Protein AF-X1NB22-F1 (afdb_monomer_lite)

Secondary structure (DSSP, 8-state):
--HHHHHHHHHHHHHHHHHHHHH--TT----HHHHHHHHHHHHHHHHHHHHHHHHHHHHHHHHHHHHHHHTTSEEEE----TT-----EEEEEEEEEE-TT--EEEEES---

Structure (mmCIF, N/CA/C/O backbone):
data_AF-X1NB22-F1
#
_entry.id   AF-X1NB22-F1
#
loop_
_atom_site.group_PDB
_atom_site.id
_atom_site.type_symbol
_atom_site.label_atom_id
_atom_site.label_alt_id
_atom_site.label_comp_id
_atom_site.label_asym_id
_atom_site.label_entity_id
_atom_site.label_seq_id
_atom_site.pdbx_PDB_ins_code
_atom_site.Cartn_x
_atom_site.Cartn_y
_atom_site.Cartn_z
_atom_site.occupancy
_atom_site.B_iso_or_equiv
_atom_site.auth_seq_id
_atom_site.auth_comp_id
_atom_site.auth_asym_id
_atom_site.auth_atom_id
_atom_site.pdbx_PDB_model_num
ATOM 1 N N . MET A 1 1 ? -13.061 -7.666 5.295 1.00 49.38 1 MET A N 1
ATOM 2 C CA . MET A 1 1 ? -14.216 -7.244 6.117 1.00 49.38 1 MET A CA 1
ATOM 3 C C . MET A 1 1 ? -14.614 -5.862 5.625 1.00 49.38 1 MET A C 1
ATOM 5 O O . MET A 1 1 ? -13.733 -5.040 5.434 1.00 49.38 1 MET A O 1
ATOM 9 N N . ASP A 1 2 ? -15.878 -5.647 5.263 1.00 61.06 2 ASP A N 1
ATOM 10 C CA . ASP A 1 2 ? -16.324 -4.402 4.616 1.00 61.06 2 ASP A CA 1
ATOM 11 C C . ASP A 1 2 ? -16.364 -3.243 5.632 1.00 61.06 2 ASP A C 1
ATOM 13 O O . ASP A 1 2 ? -16.899 -3.412 6.731 1.00 61.06 2 ASP A O 1
ATOM 17 N N . LEU A 1 3 ? -15.824 -2.077 5.254 1.00 55.16 3 LEU A N 1
ATOM 18 C CA . LEU A 1 3 ? -15.797 -0.831 6.034 1.00 55.16 3 LEU A CA 1
ATOM 19 C C . LEU A 1 3 ? -17.208 -0.389 6.471 1.00 55.16 3 LEU A C 1
ATOM 21 O O . LEU A 1 3 ? -17.374 0.241 7.516 1.00 55.16 3 LEU A O 1
ATOM 25 N N . SER A 1 4 ? -18.236 -0.772 5.705 1.00 60.81 4 SER A N 1
ATOM 26 C CA . SER A 1 4 ? -19.644 -0.557 6.057 1.00 60.81 4 SER A CA 1
ATOM 27 C C . SER A 1 4 ? -20.058 -1.319 7.329 1.00 60.81 4 SER A C 1
ATOM 29 O O . SER A 1 4 ? -20.795 -0.797 8.164 1.00 60.81 4 SER A O 1
ATOM 31 N N . SER A 1 5 ? -19.517 -2.520 7.542 1.00 62.06 5 SER A N 1
ATOM 32 C CA . SER A 1 5 ? -19.809 -3.382 8.697 1.00 62.06 5 SER A CA 1
ATOM 33 C C . SER A 1 5 ? -19.283 -2.773 9.998 1.00 62.06 5 SER A C 1
ATOM 35 O O . SER A 1 5 ? -19.949 -2.824 11.028 1.00 62.06 5 SER A O 1
ATOM 37 N N . ALA A 1 6 ? -18.100 -2.157 9.938 1.00 62.56 6 ALA A N 1
ATOM 38 C CA . ALA A 1 6 ? -17.464 -1.475 11.062 1.00 62.56 6 ALA A CA 1
ATOM 39 C C . ALA A 1 6 ? -18.281 -0.266 11.544 1.00 62.56 6 ALA A C 1
ATOM 41 O O . ALA A 1 6 ? -18.533 -0.116 12.740 1.00 62.56 6 ALA A O 1
ATOM 42 N N . SER A 1 7 ? -18.762 0.553 10.603 1.00 66.50 7 SER A N 1
ATOM 43 C CA . SER A 1 7 ? -19.632 1.696 10.900 1.00 66.50 7 SER A CA 1
ATOM 44 C C . SER A 1 7 ? -20.965 1.262 11.523 1.00 66.50 7 SER A C 1
ATOM 46 O O . SER A 1 7 ? -21.435 1.886 12.476 1.00 66.50 7 SER A O 1
ATOM 48 N N . ASN A 1 8 ? -21.536 0.145 11.059 1.00 72.44 8 ASN A N 1
ATOM 49 C CA . ASN A 1 8 ? -22.753 -0.425 11.640 1.00 72.44 8 ASN A CA 1
ATOM 50 C C . ASN A 1 8 ? -22.555 -0.877 13.098 1.00 72.44 8 ASN A C 1
ATOM 52 O O . ASN A 1 8 ? -23.394 -0.569 13.941 1.00 72.44 8 ASN A O 1
ATOM 56 N N . ILE A 1 9 ? -21.418 -1.502 13.430 1.00 73.81 9 ILE A N 1
ATOM 57 C CA . ILE A 1 9 ? -21.088 -1.900 14.813 1.00 73.81 9 ILE A CA 1
ATOM 58 C C . ILE A 1 9 ? -20.977 -0.672 15.734 1.00 73.81 9 ILE A C 1
ATOM 60 O O . ILE A 1 9 ? -21.480 -0.687 16.858 1.00 73.81 9 ILE A O 1
ATOM 64 N N . GLN A 1 10 ? -20.372 0.419 15.259 1.00 67.69 10 GLN A N 1
ATOM 65 C CA . GLN A 1 10 ? -20.242 1.662 16.025 1.00 67.69 10 GLN A CA 1
ATOM 66 C C . GLN A 1 10 ? -21.604 2.349 16.261 1.00 67.69 10 GLN A C 1
ATOM 68 O O . GLN A 1 10 ? -21.859 2.877 17.346 1.00 67.69 10 GLN A O 1
ATOM 73 N N . MET A 1 11 ? -22.507 2.309 15.272 1.00 70.06 11 MET A N 1
ATOM 74 C CA . MET A 1 11 ? -23.871 2.844 15.391 1.00 70.06 11 MET A CA 1
ATOM 75 C C . MET A 1 11 ? -24.760 2.018 16.324 1.00 70.06 11 MET A C 1
ATOM 77 O O . MET A 1 11 ? -25.493 2.591 17.133 1.00 70.06 11 MET A O 1
ATOM 81 N N . ASP A 1 12 ? -24.695 0.690 16.246 1.00 70.88 12 ASP A N 1
ATOM 82 C CA . ASP A 1 12 ? -25.436 -0.187 17.156 1.00 70.88 12 ASP A CA 1
ATOM 83 C C . ASP A 1 12 ? -24.926 -0.057 18.599 1.00 70.88 12 ASP A C 1
ATOM 85 O O . ASP A 1 12 ? -25.709 -0.128 19.549 1.00 70.88 12 ASP A O 1
ATOM 89 N N . TYR A 1 13 ? -23.645 0.277 18.773 1.00 64.88 13 TYR A N 1
ATOM 90 C CA . TYR A 1 13 ? -23.079 0.599 20.076 1.00 64.88 13 TYR A CA 1
ATOM 91 C C . TYR A 1 13 ? -23.585 1.925 20.660 1.00 64.88 13 TYR A C 1
ATOM 93 O O . TYR A 1 13 ? -23.990 1.976 21.820 1.00 64.88 13 TYR A O 1
ATOM 101 N N . MET A 1 14 ? -23.624 2.998 19.863 1.00 70.31 14 MET A N 1
ATOM 102 C CA . MET A 1 14 ? -24.197 4.279 20.302 1.00 70.31 14 MET A CA 1
ATOM 103 C C . MET A 1 14 ? -25.672 4.139 20.695 1.00 70.31 14 MET A C 1
ATOM 105 O O . MET A 1 14 ? -26.116 4.762 21.658 1.00 70.31 14 MET A O 1
ATOM 109 N N . LYS A 1 15 ? -26.426 3.269 20.012 1.00 69.19 15 LYS A N 1
ATOM 110 C CA . LYS A 1 15 ? -27.804 2.938 20.395 1.00 69.19 15 LYS A CA 1
ATOM 111 C C . LYS A 1 15 ? -27.872 2.206 21.733 1.00 69.19 15 LYS A C 1
ATOM 113 O O . LYS A 1 15 ? -28.680 2.592 22.573 1.00 69.19 15 LYS A O 1
ATOM 118 N N . LEU A 1 16 ? -27.027 1.200 21.963 1.00 70.88 16 LEU A N 1
ATOM 119 C CA . LEU A 1 16 ? -26.978 0.498 23.250 1.00 70.88 16 LEU A CA 1
ATOM 120 C C . LEU A 1 16 ? -26.569 1.425 24.404 1.00 70.88 16 LEU A C 1
ATOM 122 O O . LEU A 1 16 ? -27.184 1.362 25.466 1.00 70.88 16 LEU A O 1
ATOM 126 N N . LEU A 1 17 ? -25.617 2.339 24.187 1.00 66.62 17 LEU A N 1
ATOM 127 C CA . LEU A 1 17 ? -25.199 3.337 25.179 1.00 66.62 17 LEU A CA 1
ATOM 128 C C . LEU A 1 17 ? -26.356 4.272 25.574 1.00 66.62 17 LEU A C 1
ATOM 130 O O . LEU A 1 17 ? -26.569 4.544 26.755 1.00 66.62 17 LEU A O 1
ATOM 134 N N . ILE A 1 18 ? -27.135 4.736 24.591 1.00 68.06 18 ILE A N 1
ATOM 135 C CA . ILE A 1 18 ? -28.312 5.586 24.823 1.00 68.06 18 ILE A CA 1
ATOM 136 C C . ILE A 1 18 ? -29.407 4.808 25.564 1.00 68.06 18 ILE A C 1
ATOM 138 O O . ILE A 1 18 ? -29.998 5.332 26.506 1.00 68.06 18 ILE A O 1
ATOM 142 N N . VAL A 1 19 ? -29.651 3.551 25.185 1.00 68.81 19 VAL A N 1
ATOM 143 C CA . VAL A 1 19 ? -30.639 2.677 25.842 1.00 68.81 19 VAL A CA 1
ATOM 144 C C . VAL A 1 19 ? -30.255 2.386 27.296 1.00 68.81 19 VAL A C 1
ATOM 146 O O . VAL A 1 19 ? -31.125 2.376 28.165 1.00 68.81 19 VAL A O 1
ATOM 149 N N . GLN A 1 20 ? -28.966 2.188 27.582 1.00 60.38 20 GLN A N 1
ATOM 150 C CA . GLN A 1 20 ? -28.469 2.003 28.944 1.00 60.38 20 GLN A CA 1
ATOM 151 C C . GLN A 1 20 ? -28.594 3.290 29.764 1.00 60.38 20 GLN A C 1
ATOM 153 O O . GLN A 1 20 ? -29.129 3.236 30.863 1.00 60.38 20 GLN A O 1
ATOM 158 N N . LEU A 1 21 ? -28.202 4.454 29.228 1.00 64.75 21 LEU A N 1
ATOM 159 C CA . LEU A 1 21 ? -28.382 5.756 29.895 1.00 64.75 21 LEU A CA 1
ATOM 160 C C . LEU A 1 21 ? -29.849 6.058 30.241 1.00 64.75 21 LEU A C 1
ATOM 162 O O . LEU A 1 21 ? -30.117 6.681 31.263 1.00 64.75 21 LEU A O 1
ATOM 166 N N . GLN A 1 22 ? -30.796 5.602 29.418 1.00 65.06 22 GLN A N 1
ATOM 167 C CA . GLN A 1 22 ? -32.231 5.756 29.672 1.00 65.06 22 GLN A CA 1
ATOM 168 C C . GLN A 1 22 ? -32.784 4.798 30.742 1.00 65.06 22 GLN A C 1
ATOM 170 O O . GLN A 1 22 ? -33.837 5.086 31.303 1.00 65.06 22 GLN A O 1
ATOM 175 N N . ASN A 1 23 ? -32.098 3.686 31.039 1.00 65.94 23 ASN A N 1
ATOM 176 C CA . ASN A 1 23 ? -32.572 2.627 31.944 1.00 65.94 23 ASN A CA 1
ATOM 177 C C . ASN A 1 23 ? -31.670 2.388 33.174 1.00 65.94 23 ASN A C 1
ATOM 179 O O . ASN A 1 23 ? -31.828 1.375 33.856 1.00 65.94 23 ASN A O 1
ATOM 183 N N . GLN A 1 24 ? -30.725 3.282 33.487 1.00 57.88 24 GLN A N 1
ATOM 184 C CA . GLN A 1 24 ? -29.844 3.100 34.647 1.00 57.88 24 GLN A CA 1
ATOM 185 C C . GLN A 1 24 ? -30.581 3.361 35.968 1.00 57.88 24 GLN A C 1
ATOM 187 O O . GLN A 1 24 ? -31.136 4.435 36.198 1.00 57.88 24 GLN A O 1
ATOM 192 N N . ASN A 1 25 ? -30.536 2.375 36.865 1.00 58.59 25 ASN A N 1
ATOM 193 C CA . ASN A 1 25 ? -30.895 2.546 38.267 1.00 58.59 25 ASN A CA 1
ATOM 194 C C . ASN A 1 25 ? -29.709 3.224 38.992 1.00 58.59 25 ASN A C 1
ATOM 196 O O . ASN A 1 25 ? -28.619 2.654 39.004 1.00 58.59 25 ASN A O 1
ATOM 200 N N . PRO A 1 26 ? -29.880 4.408 39.608 1.00 55.72 26 PRO A N 1
ATOM 201 C CA . PRO A 1 26 ? -28.783 5.222 40.155 1.00 55.72 26 PRO A CA 1
ATOM 202 C C . PRO A 1 26 ? -27.983 4.589 41.309 1.00 55.72 26 PRO A C 1
ATOM 204 O O . PRO A 1 26 ? -27.005 5.182 41.758 1.00 55.72 26 PRO A O 1
ATOM 207 N N . LEU A 1 27 ? -28.393 3.422 41.813 1.00 57.16 27 LEU A N 1
ATOM 208 C CA . LEU A 1 27 ? -27.767 2.735 42.947 1.00 57.16 27 LEU A CA 1
ATOM 209 C C . LEU A 1 27 ? -26.774 1.629 42.548 1.00 57.16 27 LEU A C 1
ATOM 211 O O . LEU A 1 27 ? -26.018 1.189 43.409 1.00 57.16 27 LEU A O 1
ATOM 215 N N . GLU A 1 28 ? -26.726 1.220 41.275 1.00 57.62 28 GLU A N 1
ATOM 216 C CA . GLU A 1 28 ? -25.730 0.269 40.755 1.00 57.62 28 GLU A CA 1
ATOM 217 C C . GLU A 1 28 ? -25.203 0.737 39.390 1.00 57.62 28 GLU A C 1
ATOM 219 O O . GLU A 1 28 ? -25.718 0.327 38.347 1.00 57.62 28 GLU A O 1
ATOM 224 N N . PRO A 1 29 ? -24.194 1.626 39.364 1.00 55.66 29 PRO A N 1
ATOM 225 C CA . PRO A 1 29 ? -23.546 2.006 38.119 1.00 55.66 29 PRO A CA 1
ATOM 226 C C . PRO A 1 29 ? -22.753 0.801 37.602 1.00 55.66 29 PRO A C 1
ATOM 228 O O . PRO A 1 29 ? -21.693 0.469 38.128 1.00 55.66 29 PRO A O 1
ATOM 231 N N . LEU A 1 30 ? -23.284 0.111 36.594 1.00 59.72 30 LEU A N 1
ATOM 232 C CA . LEU A 1 30 ? -22.555 -0.957 35.914 1.00 59.72 30 LEU A CA 1
ATOM 233 C C . LEU A 1 30 ? -21.392 -0.369 35.099 1.00 59.72 30 LEU A C 1
ATOM 235 O O . LEU A 1 30 ? -21.425 0.788 34.670 1.00 59.72 30 LEU A O 1
ATOM 239 N N . ASP A 1 31 ? -20.363 -1.195 34.914 1.00 61.28 31 ASP A N 1
ATOM 240 C CA . ASP A 1 31 ? -19.041 -0.901 34.352 1.00 61.28 31 ASP A CA 1
ATOM 241 C C . ASP A 1 31 ? -19.064 -0.567 32.841 1.00 61.28 31 ASP A C 1
ATOM 243 O O . ASP A 1 31 ? -18.468 -1.235 31.996 1.00 61.28 31 ASP A O 1
ATOM 247 N N . ASN A 1 32 ? -19.769 0.505 32.468 1.00 58.06 32 ASN A N 1
ATOM 248 C CA . ASN A 1 32 ? -19.810 1.035 31.100 1.00 58.06 32 ASN A CA 1
ATOM 249 C C . ASN A 1 32 ? -18.422 1.465 30.585 1.00 58.06 32 ASN A C 1
ATOM 251 O O . ASN A 1 32 ? -18.241 1.665 29.381 1.00 58.06 32 ASN A O 1
ATOM 255 N N . ASN A 1 33 ? -17.439 1.603 31.479 1.00 64.25 33 ASN A N 1
ATOM 256 C CA . ASN A 1 33 ? -16.077 1.990 31.137 1.00 64.25 33 ASN A CA 1
ATOM 257 C C . ASN A 1 33 ? -15.292 0.848 30.486 1.00 64.25 33 ASN A C 1
ATOM 259 O O . ASN A 1 33 ? -14.546 1.102 29.538 1.00 64.25 33 ASN A O 1
ATOM 263 N N . GLU A 1 34 ? -15.463 -0.398 30.936 1.00 67.75 34 GLU A N 1
ATOM 264 C CA . GLU A 1 34 ? -14.713 -1.533 30.386 1.00 67.75 34 GLU A CA 1
ATOM 265 C C . GLU A 1 34 ? -15.096 -1.813 28.922 1.00 67.75 34 GLU A C 1
ATOM 267 O O . GLU A 1 34 ? -14.229 -1.950 28.056 1.00 67.75 34 GLU A O 1
ATOM 272 N N . MET A 1 35 ? -16.392 -1.778 28.603 1.00 67.38 35 MET A N 1
ATOM 273 C CA . MET A 1 35 ? -16.881 -1.961 27.231 1.00 67.38 35 MET A CA 1
ATOM 274 C C . MET A 1 35 ? -16.499 -0.784 26.318 1.00 67.38 35 MET A C 1
ATOM 276 O O . MET A 1 35 ? -16.061 -0.995 25.184 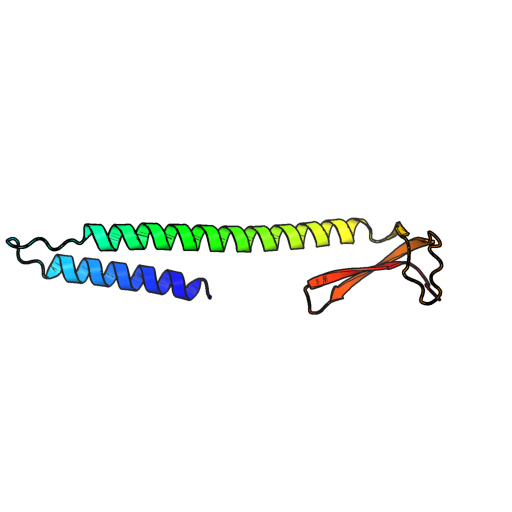1.00 67.38 35 MET A O 1
ATOM 280 N N . ALA A 1 36 ? -16.583 0.458 26.815 1.00 73.12 36 ALA A N 1
ATOM 281 C CA . ALA A 1 36 ? -16.129 1.638 26.076 1.00 73.12 36 ALA A CA 1
ATOM 282 C C . ALA A 1 36 ? -14.622 1.588 25.779 1.00 73.12 36 ALA A C 1
ATOM 284 O O . ALA A 1 36 ? -14.198 1.951 24.680 1.00 73.12 36 ALA A O 1
ATOM 285 N N . SER A 1 37 ? -13.824 1.079 26.720 1.00 78.62 37 SER A N 1
ATOM 286 C CA . SER A 1 37 ? -12.390 0.852 26.536 1.00 78.62 37 SER A CA 1
ATOM 287 C C . SER A 1 37 ? -12.109 -0.192 25.449 1.00 78.62 37 SER A C 1
ATOM 289 O O . SER A 1 37 ? -11.296 0.056 24.556 1.00 78.62 37 SER A O 1
ATOM 291 N N . GLN A 1 38 ? -12.820 -1.324 25.450 1.00 75.00 38 GLN A N 1
ATOM 292 C CA . GLN A 1 38 ? -12.666 -2.363 24.422 1.00 75.00 38 GLN A CA 1
ATOM 293 C C . GLN A 1 38 ? -13.062 -1.864 23.022 1.00 75.00 38 GLN A C 1
ATOM 295 O O . GLN A 1 38 ? -12.427 -2.212 22.028 1.00 75.00 38 GLN A O 1
ATOM 300 N N . LEU A 1 39 ? -14.063 -0.989 22.922 1.00 80.06 39 LEU A N 1
ATOM 301 C CA . LEU A 1 39 ? -14.483 -0.416 21.640 1.00 80.06 39 LEU A CA 1
ATOM 302 C C . LEU A 1 39 ? -13.583 0.698 21.142 1.00 80.06 39 LEU A C 1
ATOM 304 O O . LEU A 1 39 ? -13.387 0.814 19.932 1.00 80.06 39 LEU A O 1
ATOM 308 N N . ALA A 1 40 ? -13.003 1.487 22.042 1.00 81.12 40 ALA A N 1
ATOM 309 C CA . ALA A 1 40 ? -11.940 2.410 21.677 1.00 81.12 40 ALA A CA 1
ATOM 310 C C . ALA A 1 40 ? -10.750 1.637 21.084 1.00 81.12 40 ALA A C 1
ATOM 312 O O . ALA A 1 40 ? -10.249 2.015 20.027 1.00 81.12 40 ALA A O 1
ATOM 313 N N . GLN A 1 41 ? -10.365 0.510 21.695 1.00 82.06 41 GLN A N 1
ATOM 314 C CA . GLN A 1 41 ? -9.316 -0.374 21.171 1.00 82.06 41 GLN A CA 1
ATOM 315 C C . GLN A 1 41 ? -9.696 -0.974 19.809 1.00 82.06 41 GLN A C 1
ATOM 317 O O . GLN A 1 41 ? -8.898 -0.942 18.875 1.00 82.06 41 GLN A O 1
ATOM 322 N N . PHE A 1 42 ? -10.928 -1.461 19.649 1.00 80.81 42 PHE A N 1
ATOM 323 C CA . PHE A 1 42 ? -11.391 -2.010 18.373 1.00 80.81 42 PHE A CA 1
ATOM 324 C C . PHE A 1 42 ? -11.461 -0.949 17.264 1.00 80.81 42 PHE A C 1
ATOM 326 O O . PHE A 1 42 ? -11.019 -1.199 16.146 1.00 80.81 42 PHE A O 1
ATOM 333 N N . SER A 1 43 ? -11.932 0.262 17.578 1.00 81.75 43 SER A N 1
ATOM 334 C CA . SER A 1 43 ? -11.965 1.392 16.636 1.00 81.75 43 SER A CA 1
ATOM 335 C C . SER A 1 43 ? -10.555 1.789 16.190 1.00 81.75 43 SER A C 1
ATOM 337 O O . SER A 1 43 ? -10.336 2.083 15.017 1.00 81.75 43 SER A O 1
ATOM 339 N N . GLN A 1 44 ? -9.577 1.747 17.103 1.00 85.75 44 GLN A N 1
ATOM 340 C CA . GLN A 1 44 ? -8.169 1.971 16.768 1.00 85.75 44 GLN A CA 1
ATOM 341 C C . GLN A 1 44 ? -7.631 0.884 15.831 1.00 85.75 44 GLN A C 1
ATOM 343 O O . GLN A 1 44 ? -6.993 1.212 14.832 1.00 85.75 44 GLN A O 1
ATOM 348 N N . LEU A 1 45 ? -7.923 -0.395 16.093 1.00 87.38 45 LEU A N 1
ATOM 349 C CA . LEU A 1 45 ? -7.522 -1.498 15.210 1.00 87.38 45 LEU A CA 1
ATOM 350 C C . LEU A 1 45 ? -8.131 -1.365 13.811 1.00 87.38 45 LEU A C 1
ATOM 352 O O . LEU A 1 45 ? -7.424 -1.518 12.818 1.00 87.38 45 LEU A O 1
ATOM 356 N N . GLN A 1 46 ? -9.412 -1.012 13.720 1.00 83.88 46 GLN A N 1
ATOM 357 C CA . GLN A 1 46 ? -10.072 -0.763 12.439 1.00 83.88 46 GLN A CA 1
ATOM 358 C C . GLN A 1 46 ? -9.455 0.417 11.695 1.00 83.88 46 GLN A C 1
ATOM 360 O O . GLN A 1 46 ? -9.271 0.364 10.480 1.00 83.88 46 GLN A O 1
ATOM 365 N N . GLN A 1 47 ? -9.111 1.488 12.410 1.00 85.88 47 GLN A N 1
ATOM 366 C CA . GLN A 1 47 ? -8.459 2.634 11.796 1.00 85.88 47 GLN A CA 1
ATOM 367 C C . GLN A 1 47 ? -7.065 2.272 11.266 1.00 85.88 47 GLN A C 1
ATOM 369 O O . GLN A 1 47 ? -6.699 2.717 10.177 1.00 85.88 47 GLN A O 1
ATOM 374 N N . LEU A 1 48 ? -6.323 1.413 11.972 1.00 90.50 48 LEU A N 1
ATOM 375 C CA . LEU A 1 48 ? -5.058 0.855 11.491 1.00 90.50 48 LEU A CA 1
ATOM 376 C C . LEU A 1 48 ? -5.254 -0.046 10.262 1.00 90.50 48 LEU A C 1
ATOM 378 O O . LEU A 1 48 ? -4.509 0.078 9.294 1.00 90.50 48 LEU A O 1
ATOM 382 N N . GLU A 1 49 ? -6.274 -0.904 10.245 1.00 88.75 49 GLU A N 1
ATOM 383 C CA . GLU A 1 49 ? -6.603 -1.743 9.084 1.00 88.75 49 GLU A CA 1
ATOM 384 C C . GLU A 1 49 ? -6.984 -0.894 7.857 1.00 88.75 49 GLU A C 1
ATOM 386 O O . GLU A 1 49 ? -6.493 -1.122 6.746 1.00 88.75 49 GLU A O 1
ATOM 391 N N . SER A 1 50 ? -7.796 0.146 8.062 1.00 88.69 50 SER A N 1
ATOM 392 C CA . SER A 1 50 ? -8.167 1.110 7.023 1.00 88.69 50 SER A CA 1
ATOM 393 C C . SER A 1 50 ? -6.950 1.872 6.498 1.00 88.69 50 SER A C 1
ATOM 395 O O . SER A 1 50 ? -6.838 2.113 5.292 1.00 88.69 50 SER A O 1
ATOM 397 N N . MET A 1 51 ? -6.026 2.254 7.384 1.00 91.31 51 MET A N 1
ATOM 398 C CA . MET A 1 51 ? -4.776 2.907 7.003 1.00 91.31 51 MET A CA 1
ATOM 399 C C . MET A 1 51 ? -3.893 1.963 6.181 1.00 91.31 51 MET A C 1
ATOM 401 O O . MET A 1 51 ? -3.443 2.360 5.110 1.00 91.31 51 MET A O 1
ATOM 405 N N . ASN A 1 52 ? -3.710 0.715 6.617 1.00 92.50 52 ASN A N 1
ATOM 406 C CA . ASN A 1 52 ? -2.943 -0.294 5.882 1.00 92.50 52 ASN A CA 1
ATOM 407 C C . ASN A 1 52 ? -3.524 -0.540 4.484 1.00 92.50 52 ASN A C 1
ATOM 409 O O . ASN A 1 52 ? -2.789 -0.552 3.499 1.00 92.50 52 ASN A O 1
ATOM 413 N N . THR A 1 53 ? -4.848 -0.653 4.378 1.00 92.25 53 THR A N 1
ATOM 414 C CA . THR A 1 53 ? -5.537 -0.822 3.089 1.00 92.25 53 THR A CA 1
ATOM 415 C C . THR A 1 53 ? -5.336 0.392 2.181 1.00 92.25 53 THR A C 1
ATOM 417 O O . THR A 1 53 ? -5.052 0.255 0.989 1.00 92.25 53 THR A O 1
ATOM 420 N N . SER A 1 54 ? -5.442 1.599 2.742 1.00 92.31 54 SER A N 1
ATOM 421 C CA . SER A 1 54 ? -5.203 2.840 1.998 1.00 92.31 54 SER A CA 1
ATOM 422 C C . SER A 1 54 ? -3.756 2.929 1.518 1.00 92.31 54 SER A C 1
ATOM 424 O O . SER A 1 54 ? -3.509 3.301 0.374 1.00 92.31 54 SER A O 1
ATOM 426 N N . PHE A 1 55 ? -2.804 2.534 2.362 1.00 95.00 55 PHE A N 1
ATOM 427 C CA . PHE A 1 55 ? -1.386 2.521 2.031 1.00 95.00 55 PHE A CA 1
ATOM 428 C C . PHE A 1 55 ? -1.071 1.521 0.913 1.00 95.00 55 PHE A C 1
ATOM 430 O O . PHE A 1 55 ? -0.412 1.888 -0.056 1.00 95.00 55 PHE A O 1
ATOM 437 N N . ALA A 1 56 ? -1.623 0.306 0.977 1.00 91.00 56 ALA A N 1
ATOM 438 C CA . ALA A 1 56 ? -1.493 -0.688 -0.089 1.00 91.00 56 ALA A CA 1
ATOM 439 C C . ALA A 1 56 ? -2.023 -0.159 -1.435 1.00 91.00 56 ALA A C 1
ATOM 441 O O . ALA A 1 56 ? -1.383 -0.324 -2.472 1.00 91.00 56 ALA A O 1
ATOM 442 N N . LYS A 1 57 ? -3.152 0.562 -1.423 1.00 90.88 57 LYS A N 1
ATOM 443 C CA . LYS A 1 57 ? -3.710 1.190 -2.630 1.00 90.88 57 LYS A CA 1
ATOM 444 C C . LYS A 1 57 ? -2.812 2.299 -3.191 1.00 90.88 57 LYS A C 1
ATOM 446 O O . LYS A 1 57 ? -2.676 2.426 -4.410 1.00 90.88 57 LYS A O 1
ATOM 451 N N . VAL A 1 58 ? -2.211 3.113 -2.322 1.00 94.12 58 VAL A N 1
ATOM 452 C CA . VAL A 1 58 ? -1.257 4.159 -2.727 1.00 94.12 58 VAL A CA 1
ATOM 453 C C . VAL A 1 58 ? 0.001 3.539 -3.327 1.00 94.12 58 VAL A C 1
ATOM 455 O O . VAL A 1 58 ? 0.465 4.015 -4.363 1.00 94.12 58 VAL A O 1
ATOM 458 N N . LEU A 1 59 ? 0.518 2.462 -2.730 1.00 92.38 59 LEU A N 1
ATOM 459 C CA . LEU A 1 59 ? 1.669 1.733 -3.256 1.00 92.38 59 LEU A CA 1
ATOM 460 C C . LEU A 1 59 ? 1.381 1.194 -4.663 1.00 92.38 59 LEU A C 1
ATOM 462 O O . LEU A 1 59 ? 2.098 1.551 -5.591 1.00 92.38 59 LEU A O 1
ATOM 466 N N . ALA A 1 60 ? 0.264 0.485 -4.852 1.00 89.62 60 ALA A N 1
ATOM 467 C CA . ALA A 1 60 ? -0.144 -0.018 -6.166 1.00 89.62 60 ALA A CA 1
ATOM 468 C C . ALA A 1 60 ? -0.299 1.108 -7.210 1.00 89.62 60 ALA A C 1
ATOM 470 O O . ALA A 1 60 ? 0.105 0.980 -8.364 1.00 89.62 60 ALA A O 1
ATOM 471 N N . THR A 1 61 ? -0.843 2.261 -6.808 1.00 90.94 61 THR A N 1
ATOM 472 C CA . THR A 1 61 ? -0.957 3.436 -7.694 1.00 90.94 61 THR A CA 1
ATOM 473 C C . THR A 1 61 ? 0.416 4.005 -8.064 1.00 90.94 61 THR A C 1
ATOM 475 O O . THR A 1 61 ? 0.633 4.440 -9.197 1.00 90.94 61 THR A O 1
ATOM 478 N N . THR A 1 62 ? 1.351 4.004 -7.115 1.00 93.69 62 THR A N 1
ATOM 479 C CA . THR A 1 62 ? 2.725 4.481 -7.315 1.00 93.69 62 THR A CA 1
ATOM 480 C C . THR A 1 62 ? 3.478 3.567 -8.276 1.00 93.69 62 THR A C 1
ATOM 482 O O . THR A 1 62 ? 4.101 4.061 -9.213 1.00 93.69 62 THR A O 1
ATOM 485 N N . GLU A 1 63 ? 3.358 2.251 -8.106 1.00 91.56 63 GLU A N 1
ATOM 486 C CA . GLU A 1 63 ? 3.937 1.249 -9.006 1.00 91.56 63 GLU A CA 1
ATOM 487 C C . GLU A 1 63 ? 3.378 1.383 -10.427 1.00 91.56 63 GLU A C 1
ATOM 489 O O . GLU A 1 63 ? 4.148 1.433 -11.384 1.00 91.56 63 GLU A O 1
ATOM 494 N N . LEU A 1 64 ? 2.059 1.564 -10.581 1.00 89.88 64 LEU A N 1
ATOM 495 C CA . LEU A 1 64 ? 1.440 1.833 -11.885 1.00 89.88 64 LEU A CA 1
ATOM 496 C C . LEU A 1 64 ? 1.938 3.134 -12.510 1.00 89.88 64 LEU A C 1
ATOM 498 O O . LEU A 1 64 ? 2.156 3.200 -13.718 1.00 89.88 64 LEU A O 1
ATOM 502 N N . THR A 1 65 ? 2.114 4.183 -1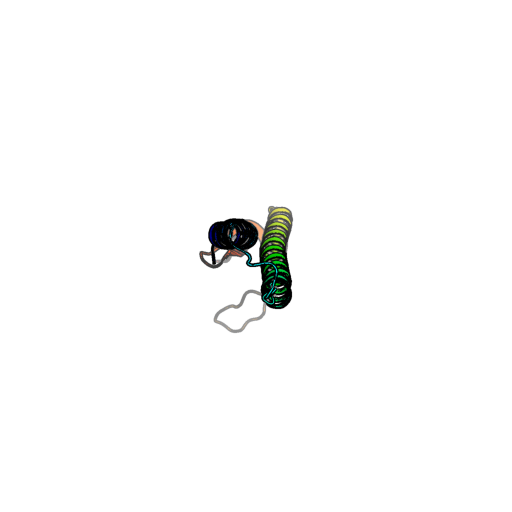1.713 1.00 93.25 65 THR A N 1
ATOM 503 C CA . THR A 1 65 ? 2.626 5.470 -12.203 1.00 93.25 65 THR A CA 1
ATOM 504 C C . THR A 1 65 ? 4.070 5.331 -12.674 1.00 93.25 65 THR A C 1
ATOM 506 O O . THR A 1 65 ? 4.424 5.824 -13.746 1.00 93.25 65 THR A O 1
ATOM 509 N N . TYR A 1 66 ? 4.894 4.613 -11.909 1.00 92.81 66 TYR A N 1
ATOM 510 C CA . TYR A 1 66 ? 6.267 4.313 -12.283 1.00 92.81 66 T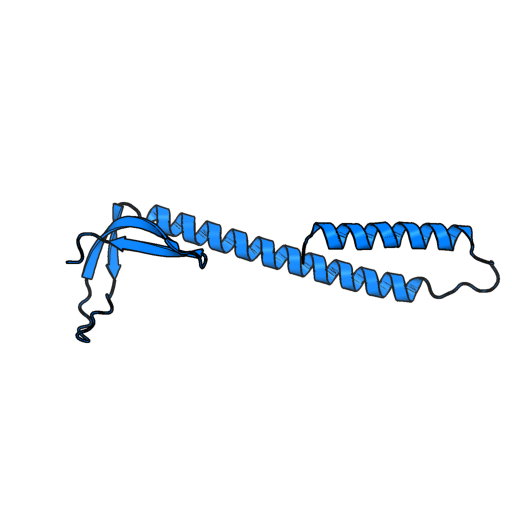YR A CA 1
ATOM 511 C C . TYR A 1 66 ? 6.325 3.472 -13.561 1.00 92.81 66 TYR A C 1
ATOM 513 O O . TYR A 1 66 ? 7.008 3.864 -14.503 1.00 92.81 66 TYR A O 1
ATOM 521 N N . ALA A 1 67 ? 5.540 2.397 -13.655 1.00 90.94 67 ALA A N 1
ATOM 522 C CA . ALA A 1 67 ? 5.436 1.586 -14.863 1.00 90.94 67 ALA A CA 1
ATOM 523 C C . ALA A 1 67 ? 5.032 2.430 -16.080 1.00 90.94 67 ALA A C 1
ATOM 525 O O . ALA A 1 67 ? 5.694 2.368 -17.111 1.00 90.94 67 ALA A O 1
ATOM 526 N N . ASN A 1 68 ? 4.019 3.296 -15.950 1.00 91.44 68 ASN A N 1
ATOM 527 C CA . ASN A 1 68 ? 3.604 4.215 -17.017 1.00 91.44 68 ASN A CA 1
ATOM 528 C C . ASN A 1 68 ? 4.718 5.174 -17.450 1.00 91.44 68 ASN A C 1
ATOM 530 O O . ASN A 1 68 ? 4.816 5.496 -18.631 1.00 91.44 68 ASN A O 1
ATOM 534 N N . SER A 1 69 ? 5.587 5.599 -16.530 1.00 94.44 69 SER A N 1
ATOM 535 C CA . SER A 1 69 ? 6.740 6.441 -16.871 1.00 94.44 69 SER A CA 1
ATOM 536 C C . SER A 1 69 ? 7.791 5.721 -17.727 1.00 94.44 69 SER A C 1
ATOM 538 O O . SER A 1 69 ? 8.572 6.379 -18.419 1.00 94.44 69 SER A O 1
ATOM 540 N N . LEU A 1 70 ? 7.793 4.383 -17.698 1.00 92.62 70 LEU A N 1
ATOM 541 C CA . LEU A 1 70 ? 8.676 3.542 -18.498 1.00 92.62 70 LEU A CA 1
ATOM 542 C C . LEU A 1 70 ? 8.130 3.290 -19.906 1.00 92.62 70 LEU A C 1
ATOM 544 O O . LEU A 1 70 ? 8.896 2.859 -20.761 1.00 92.62 70 LEU A O 1
ATOM 548 N N . LEU A 1 71 ? 6.853 3.574 -20.185 1.00 92.94 71 LEU A N 1
ATOM 549 C CA . LEU A 1 71 ? 6.286 3.403 -21.523 1.00 92.94 71 LEU A CA 1
ATOM 550 C C . LEU A 1 71 ? 7.082 4.224 -22.553 1.00 92.94 71 LEU A C 1
ATOM 552 O O . LEU A 1 71 ? 7.292 5.427 -22.389 1.00 92.94 71 LEU A O 1
ATOM 556 N N . GLY A 1 72 ? 7.546 3.568 -23.617 1.00 91.38 72 GLY A N 1
ATOM 557 C CA . GLY A 1 72 ? 8.396 4.181 -24.638 1.00 91.38 72 GLY A CA 1
ATOM 558 C C . GLY A 1 72 ? 9.836 4.467 -24.191 1.00 91.38 72 GLY A C 1
ATOM 559 O O . GLY A 1 72 ? 10.595 5.066 -24.953 1.00 91.38 72 GLY A O 1
ATOM 560 N N . LYS A 1 73 ? 10.234 4.066 -22.977 1.00 93.00 73 LYS A N 1
ATOM 561 C CA . LYS A 1 73 ? 11.628 4.096 -22.519 1.00 93.00 73 LYS A CA 1
ATOM 562 C C . LYS A 1 73 ? 12.321 2.785 -22.851 1.00 93.00 73 LYS A C 1
ATOM 564 O O . LYS A 1 73 ? 11.695 1.727 -22.889 1.00 93.00 73 LYS A O 1
ATOM 569 N N . GLU A 1 74 ? 13.625 2.880 -23.069 1.00 91.38 74 GLU A N 1
ATOM 570 C CA . GLU A 1 74 ? 14.497 1.717 -23.148 1.00 91.38 74 GLU A CA 1
ATOM 571 C C . GLU A 1 74 ? 14.777 1.205 -21.732 1.00 91.38 74 GLU A C 1
ATOM 573 O O . GLU A 1 74 ? 15.176 1.972 -20.853 1.00 91.38 74 GLU A O 1
ATOM 578 N N . VAL A 1 75 ? 14.537 -0.084 -21.512 1.00 90.00 75 VAL A N 1
ATOM 579 C CA . VAL A 1 75 ? 14.802 -0.774 -20.250 1.00 90.00 75 VAL A CA 1
ATOM 580 C C . VAL A 1 75 ? 15.704 -1.969 -20.509 1.00 90.00 75 VAL A C 1
ATOM 582 O O . VAL A 1 75 ? 15.592 -2.636 -21.537 1.00 90.00 75 VAL A O 1
ATOM 585 N N . THR A 1 76 ? 16.585 -2.241 -19.554 1.00 88.38 76 THR A N 1
ATOM 586 C CA . THR A 1 76 ? 17.488 -3.387 -19.573 1.00 88.38 76 THR A CA 1
ATOM 587 C C . THR A 1 76 ? 17.015 -4.393 -18.538 1.00 88.38 76 THR A C 1
ATOM 589 O O . THR A 1 76 ? 16.861 -4.052 -17.366 1.00 88.38 76 THR A O 1
ATOM 592 N N . PHE A 1 77 ? 16.772 -5.624 -18.964 1.00 84.44 77 PHE A N 1
ATOM 593 C CA . PHE A 1 77 ? 16.277 -6.699 -18.114 1.00 84.44 77 PHE A CA 1
ATOM 594 C C . PHE A 1 77 ? 16.967 -8.012 -18.473 1.00 84.44 77 PHE A C 1
ATOM 596 O O . PHE A 1 77 ? 17.558 -8.167 -19.540 1.00 84.44 77 PHE A O 1
ATOM 603 N N . MET A 1 78 ? 16.913 -8.961 -17.551 1.00 82.62 78 MET A N 1
ATOM 604 C CA . MET A 1 78 ? 17.454 -10.296 -17.753 1.00 82.62 78 MET A CA 1
ATOM 605 C C . MET A 1 78 ? 16.267 -11.249 -17.901 1.00 82.62 78 MET A C 1
ATOM 607 O O . MET A 1 78 ? 15.646 -11.578 -16.889 1.00 82.62 78 MET A O 1
ATOM 611 N N . PRO A 1 79 ? 15.868 -11.613 -19.133 1.00 72.75 79 PRO A N 1
ATOM 612 C CA . PRO A 1 79 ? 14.782 -12.561 -19.328 1.00 72.75 79 PRO A CA 1
ATOM 613 C C . PRO A 1 79 ? 15.180 -13.931 -18.774 1.00 72.75 79 PRO A C 1
ATOM 615 O O . PRO A 1 79 ? 16.288 -14.412 -19.015 1.00 72.75 79 PRO A O 1
ATOM 618 N N . GLU A 1 80 ? 14.264 -14.597 -18.073 1.00 68.38 80 GLU A N 1
ATOM 619 C CA . GLU 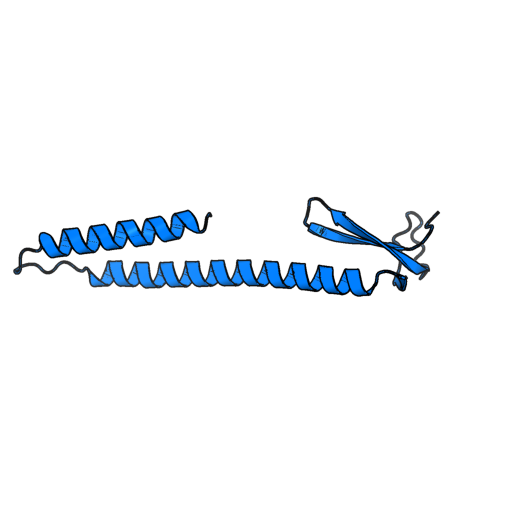A 1 80 ? 14.405 -16.027 -17.802 1.00 68.38 80 GLU A CA 1
ATOM 620 C C . GLU A 1 80 ? 14.130 -16.794 -19.099 1.00 68.38 80 GLU A C 1
ATOM 622 O O . GLU A 1 80 ? 12.988 -17.087 -19.450 1.00 68.38 80 GLU A O 1
ATOM 627 N N . THR A 1 81 ? 15.186 -17.090 -19.858 1.00 63.69 81 THR A N 1
ATOM 628 C CA . THR A 1 81 ? 15.079 -18.007 -20.995 1.00 63.69 81 THR A CA 1
ATOM 629 C C . THR A 1 81 ? 15.083 -19.449 -20.487 1.00 63.69 81 THR A C 1
ATOM 631 O O . THR A 1 81 ? 15.835 -19.810 -19.579 1.00 63.69 81 THR A O 1
ATOM 634 N N . THR A 1 82 ? 14.275 -20.316 -21.102 1.00 57.91 82 THR A N 1
ATOM 635 C CA . THR A 1 82 ? 14.202 -21.762 -20.800 1.00 57.91 82 THR A CA 1
ATOM 636 C C . THR A 1 82 ? 15.537 -22.499 -20.979 1.00 57.91 82 THR A C 1
ATOM 638 O O . THR A 1 82 ? 15.676 -23.643 -20.549 1.00 57.91 82 THR A O 1
ATOM 641 N N . THR A 1 83 ? 16.532 -21.840 -21.574 1.00 60.38 83 THR A N 1
ATOM 642 C CA . THR A 1 83 ? 17.867 -22.369 -21.869 1.00 60.38 83 THR A CA 1
ATOM 643 C C . THR A 1 83 ? 18.919 -21.996 -20.811 1.00 60.38 83 THR A C 1
ATOM 645 O O . THR A 1 83 ? 20.079 -22.371 -20.956 1.00 60.38 83 THR A O 1
ATOM 648 N N . GLY A 1 84 ? 18.557 -21.268 -19.745 1.00 56.88 84 GLY A N 1
ATOM 649 C CA . GLY A 1 84 ? 19.490 -20.905 -18.665 1.00 56.88 84 GLY A CA 1
ATOM 650 C C . GLY A 1 84 ? 20.569 -19.889 -19.067 1.00 56.88 84 GLY A C 1
ATOM 651 O O . GLY A 1 84 ? 21.545 -19.708 -18.339 1.00 56.88 84 GLY A O 1
ATOM 652 N N . GLY A 1 85 ? 20.405 -19.232 -20.221 1.00 58.00 85 GLY A N 1
ATOM 653 C CA . GLY A 1 85 ? 21.241 -18.120 -20.659 1.00 58.00 85 GLY A CA 1
ATOM 654 C C . GLY A 1 85 ? 20.728 -16.817 -20.056 1.00 58.00 85 GLY A C 1
ATOM 655 O O . GLY A 1 85 ? 19.601 -16.407 -20.330 1.00 58.00 85 GLY A O 1
ATOM 656 N N . ALA A 1 86 ? 21.554 -16.192 -19.222 1.00 59.62 86 ALA A N 1
ATOM 657 C CA . ALA A 1 86 ? 21.276 -14.932 -18.544 1.00 59.62 86 ALA A CA 1
ATOM 658 C C . ALA A 1 86 ? 21.781 -13.744 -19.384 1.00 59.62 86 ALA A C 1
ATOM 660 O O . ALA A 1 86 ? 22.585 -12.933 -18.921 1.00 59.62 86 ALA A O 1
ATOM 661 N N . ASP A 1 87 ? 21.363 -13.678 -20.649 1.00 71.25 87 ASP A N 1
ATOM 662 C CA . ASP A 1 87 ? 21.774 -12.595 -21.537 1.00 71.25 87 ASP A CA 1
ATOM 663 C C . ASP A 1 87 ? 20.959 -11.341 -21.225 1.00 71.25 87 ASP A C 1
ATOM 665 O O . ASP A 1 87 ? 19.741 -11.280 -21.415 1.00 71.25 87 ASP A O 1
ATOM 669 N N . ILE A 1 88 ? 21.655 -10.324 -20.718 1.00 77.31 88 ILE A N 1
ATOM 670 C CA . ILE A 1 88 ? 21.080 -9.007 -20.469 1.00 77.31 88 ILE A CA 1
ATOM 671 C C . ILE A 1 88 ? 20.547 -8.460 -21.796 1.00 77.31 88 ILE A C 1
ATOM 673 O O . ILE A 1 88 ? 21.304 -8.233 -22.738 1.00 77.31 88 ILE A O 1
ATOM 677 N N . THR A 1 89 ? 19.239 -8.236 -21.851 1.00 81.12 89 THR A N 1
ATOM 678 C CA . THR A 1 89 ? 18.534 -7.758 -23.037 1.00 81.12 89 THR A CA 1
ATOM 679 C C . THR A 1 89 ? 18.010 -6.348 -22.782 1.00 81.12 89 THR A C 1
ATOM 681 O O . THR A 1 89 ? 17.475 -6.055 -21.713 1.00 81.12 89 THR A O 1
ATOM 684 N N . SER A 1 90 ? 18.159 -5.464 -23.769 1.00 85.62 90 SER A N 1
ATOM 685 C CA . SER A 1 90 ? 17.561 -4.125 -23.758 1.00 85.62 90 SER A CA 1
ATOM 686 C C . SER A 1 90 ? 16.454 -4.031 -24.797 1.00 85.62 90 SER A C 1
ATOM 688 O O . SER A 1 90 ? 16.559 -4.602 -25.882 1.00 85.62 90 SER A O 1
ATOM 690 N N . GLY A 1 91 ? 15.409 -3.267 -24.495 1.00 87.06 91 GLY A N 1
ATOM 691 C CA . GLY A 1 91 ? 14.397 -2.916 -25.483 1.00 87.06 91 GLY A CA 1
ATOM 692 C C . GLY A 1 91 ? 13.449 -1.829 -24.996 1.00 87.06 91 GLY A C 1
ATOM 693 O O . GLY A 1 91 ? 13.508 -1.395 -23.847 1.00 87.06 91 GLY A O 1
ATOM 694 N N . ILE A 1 92 ? 12.563 -1.384 -25.885 1.00 91.06 92 ILE A N 1
ATOM 695 C CA . ILE A 1 92 ? 11.586 -0.330 -25.595 1.00 91.06 92 ILE A CA 1
ATOM 696 C C . ILE A 1 92 ? 10.327 -0.948 -24.988 1.00 91.06 92 ILE A C 1
ATOM 698 O O . ILE A 1 92 ? 9.779 -1.903 -25.541 1.00 91.06 92 ILE A O 1
ATOM 702 N N . VAL A 1 93 ? 9.843 -0.392 -23.876 1.00 92.56 93 VAL A N 1
ATOM 703 C CA . VAL A 1 93 ? 8.548 -0.783 -23.300 1.00 92.56 93 VAL A CA 1
ATOM 704 C C . VAL A 1 93 ? 7.426 -0.341 -24.240 1.00 92.56 93 VAL A C 1
ATOM 706 O O . VAL A 1 93 ? 7.185 0.853 -24.418 1.00 92.56 93 VAL A O 1
ATOM 709 N N . GLU A 1 94 ? 6.719 -1.301 -24.826 1.00 91.19 94 GLU A N 1
ATOM 710 C CA . GLU A 1 94 ? 5.619 -1.058 -25.766 1.00 91.19 94 GLU A CA 1
ATOM 711 C C . GLU A 1 94 ? 4.249 -1.114 -25.091 1.00 91.19 94 GLU A C 1
ATOM 713 O O . GLU A 1 94 ? 3.304 -0.467 -25.541 1.00 91.19 94 GLU A O 1
ATOM 718 N N . GLN A 1 95 ? 4.121 -1.907 -24.025 1.00 89.12 95 GLN A N 1
ATOM 719 C CA . GLN A 1 95 ? 2.842 -2.136 -23.366 1.00 89.12 95 GLN A CA 1
ATOM 720 C C . GLN A 1 95 ? 3.020 -2.380 -21.872 1.00 89.12 95 GLN A C 1
ATOM 722 O O . GLN A 1 95 ? 3.992 -2.996 -21.437 1.00 89.12 95 GLN A O 1
ATOM 727 N N . ILE A 1 96 ? 2.030 -1.930 -21.107 1.00 90.00 96 ILE A N 1
ATOM 728 C CA . ILE A 1 96 ? 1.892 -2.180 -19.675 1.00 90.00 96 ILE A CA 1
ATOM 729 C C . ILE A 1 96 ? 0.529 -2.825 -19.470 1.00 90.00 96 ILE A C 1
ATOM 731 O O . ILE A 1 96 ? -0.470 -2.354 -20.020 1.00 90.00 96 ILE A O 1
ATOM 735 N N . TYR A 1 97 ? 0.484 -3.911 -18.713 1.00 88.81 97 TYR A N 1
ATOM 736 C CA . TYR A 1 97 ? -0.762 -4.577 -18.359 1.00 88.81 97 TYR A CA 1
ATOM 737 C C . TYR A 1 97 ? -0.666 -5.154 -16.951 1.00 88.81 97 TYR A C 1
ATOM 739 O O . TYR A 1 97 ? 0.422 -5.459 -16.469 1.00 88.81 97 TYR A O 1
ATOM 747 N N . ASN A 1 98 ? -1.821 -5.307 -16.311 1.00 88.38 98 ASN A N 1
ATOM 748 C CA . ASN A 1 98 ? -1.920 -5.908 -14.988 1.00 88.38 98 ASN A CA 1
ATOM 749 C C . ASN A 1 98 ? -2.506 -7.309 -15.125 1.00 88.38 98 ASN A C 1
ATOM 751 O O . ASN A 1 98 ? -3.460 -7.504 -15.886 1.00 88.38 98 ASN A O 1
ATOM 755 N N . ASN A 1 99 ? -1.961 -8.267 -14.383 1.00 84.94 99 ASN A N 1
ATOM 756 C CA . ASN A 1 99 ? -2.555 -9.594 -14.273 1.00 84.94 99 ASN A CA 1
ATOM 757 C C . ASN A 1 99 ? -3.754 -9.585 -13.299 1.00 84.94 99 ASN A C 1
ATOM 759 O O . ASN A 1 99 ? -4.006 -8.597 -12.605 1.00 84.94 99 ASN A O 1
ATOM 763 N N . VAL A 1 100 ? -4.489 -10.698 -13.226 1.00 80.00 100 VAL A N 1
ATOM 764 C CA . VAL A 1 100 ? -5.606 -10.914 -12.288 1.00 80.00 100 VAL A CA 1
ATOM 765 C C . VAL A 1 100 ? -5.169 -10.740 -10.825 1.00 80.00 100 VAL A C 1
ATOM 767 O O . VAL A 1 100 ? -5.971 -10.317 -9.996 1.00 80.00 100 VAL A O 1
ATOM 770 N N . ASP A 1 101 ? -3.887 -10.985 -10.540 1.00 80.88 101 ASP A N 1
ATOM 771 C CA . ASP A 1 101 ? -3.262 -10.828 -9.221 1.00 80.88 101 ASP A CA 1
ATOM 772 C C . ASP A 1 101 ? -2.817 -9.383 -8.913 1.00 80.88 101 ASP A C 1
ATOM 774 O O . ASP A 1 101 ? -2.328 -9.095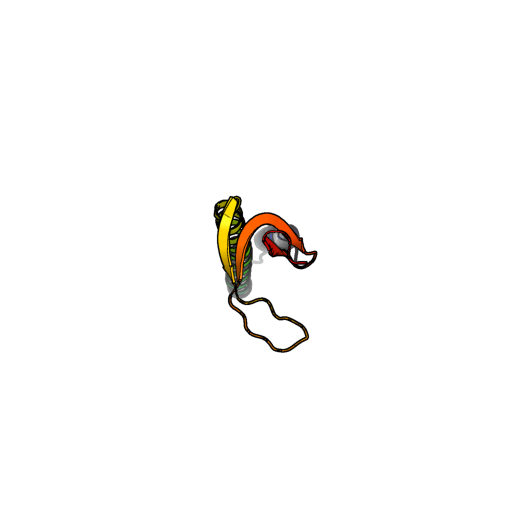 -7.824 1.00 80.88 101 ASP A O 1
ATOM 778 N N . GLY A 1 102 ? -2.993 -8.448 -9.856 1.00 78.19 102 GLY A N 1
ATOM 779 C CA . GLY A 1 102 ? -2.616 -7.038 -9.698 1.00 78.19 102 GLY A CA 1
ATOM 780 C C . GLY A 1 102 ? -1.139 -6.733 -9.959 1.00 78.19 102 GLY A C 1
ATOM 781 O O . GLY A 1 102 ? -0.751 -5.568 -9.919 1.00 78.19 102 GLY A O 1
ATOM 782 N N . GLU A 1 103 ? -0.334 -7.748 -10.273 1.00 86.19 103 GLU A N 1
ATOM 783 C CA . GLU A 1 103 ? 1.061 -7.583 -10.679 1.00 86.19 103 GLU A CA 1
ATOM 784 C C . GLU A 1 103 ? 1.165 -6.870 -12.029 1.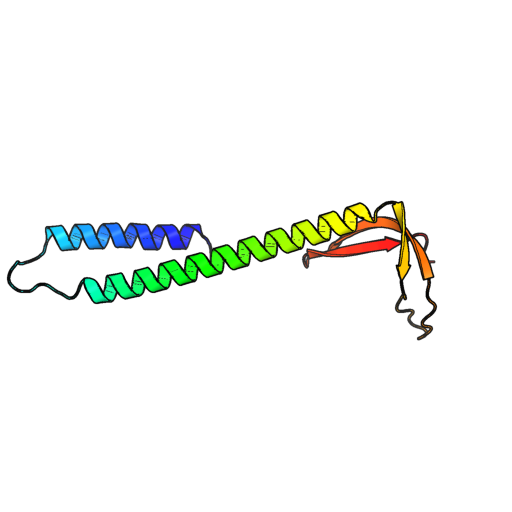00 86.19 103 GLU A C 1
ATOM 786 O O . GLU A 1 103 ? 0.416 -7.162 -12.970 1.00 86.19 103 GLU A O 1
ATOM 791 N N . ILE A 1 104 ? 2.110 -5.936 -12.119 1.00 89.06 104 ILE A N 1
ATOM 792 C CA . ILE A 1 104 ? 2.336 -5.117 -13.307 1.00 89.06 104 ILE A CA 1
ATOM 793 C C . ILE A 1 104 ? 3.387 -5.785 -14.185 1.00 89.06 104 ILE A C 1
ATOM 795 O O . ILE A 1 104 ? 4.523 -5.992 -13.762 1.00 89.06 104 ILE A O 1
ATOM 799 N N . PHE A 1 105 ? 3.032 -6.034 -15.441 1.00 88.50 105 PHE A N 1
ATOM 800 C CA . PHE A 1 105 ? 3.934 -6.571 -16.449 1.00 88.50 105 PHE A CA 1
ATOM 801 C C . PHE A 1 105 ? 4.257 -5.522 -17.511 1.00 88.50 105 PHE A C 1
ATOM 803 O O . PHE A 1 105 ? 3.384 -4.800 -18.004 1.00 88.50 105 PHE A O 1
ATOM 810 N N . LEU A 1 106 ? 5.535 -5.474 -17.889 1.00 88.69 106 LEU A N 1
ATOM 811 C CA . LEU A 1 106 ? 6.043 -4.659 -18.987 1.00 88.69 106 LEU A CA 1
ATOM 812 C C . LEU A 1 106 ? 6.303 -5.566 -20.190 1.00 88.69 106 LEU A C 1
ATOM 814 O O . LEU A 1 106 ? 7.024 -6.556 -20.080 1.00 88.69 106 LEU A O 1
ATOM 818 N N . ARG A 1 107 ? 5.751 -5.221 -21.353 1.00 87.19 107 ARG A N 1
ATOM 819 C CA . ARG A 1 107 ? 6.120 -5.851 -22.625 1.00 87.19 107 ARG A CA 1
ATOM 820 C C . ARG A 1 107 ? 7.195 -5.010 -23.293 1.00 87.19 107 ARG A C 1
ATOM 822 O O . ARG A 1 107 ? 6.961 -3.833 -23.571 1.00 87.19 107 ARG A O 1
ATOM 829 N N . VAL A 1 108 ? 8.345 -5.616 -23.564 1.00 86.06 108 VAL A N 1
ATOM 830 C CA . VAL A 1 108 ? 9.520 -4.924 -24.095 1.00 86.06 108 VAL A CA 1
ATOM 831 C C . VAL A 1 108 ? 9.876 -5.481 -25.471 1.00 86.06 108 VAL A C 1
ATOM 833 O O . VAL A 1 108 ? 10.415 -6.579 -25.546 1.00 86.06 108 VAL A O 1
ATOM 836 N N . GLY A 1 109 ? 9.579 -4.727 -26.538 1.00 77.00 109 GLY A N 1
ATOM 837 C CA . GLY A 1 109 ? 9.885 -5.079 -27.935 1.00 77.00 109 GLY A CA 1
ATOM 838 C C . GLY A 1 109 ? 9.463 -6.491 -28.386 1.00 77.00 109 GLY A C 1
ATOM 839 O O . GLY A 1 109 ? 8.797 -7.235 -27.668 1.00 77.00 109 GLY A O 1
ATOM 840 N N . ASN A 1 110 ? 9.855 -6.882 -29.604 1.00 57.00 110 ASN A N 1
ATOM 841 C CA . ASN A 1 110 ? 9.712 -8.264 -30.079 1.00 57.00 110 ASN A CA 1
ATOM 842 C C . ASN A 1 110 ? 10.748 -9.163 -29.384 1.00 57.00 110 ASN A C 1
ATOM 844 O O . ASN A 1 110 ? 11.817 -9.425 -29.931 1.00 57.00 110 ASN A O 1
ATOM 848 N N . LEU A 1 111 ? 10.419 -9.660 -28.191 1.00 55.59 111 LEU A N 1
ATOM 849 C CA . LEU A 1 111 ? 10.923 -10.957 -27.745 1.00 55.59 111 LEU A CA 1
ATOM 850 C C . LEU A 1 111 ? 10.324 -12.020 -28.681 1.00 55.59 111 LEU A C 1
ATOM 852 O O . LEU A 1 111 ? 9.193 -12.461 -28.481 1.00 55.59 111 LEU A O 1
ATOM 856 N N . THR A 1 112 ? 11.043 -12.344 -29.757 1.00 41.50 112 THR A N 1
ATOM 857 C CA . THR A 1 112 ? 10.898 -13.635 -30.451 1.00 41.50 112 THR A CA 1
ATOM 858 C C . THR A 1 112 ? 11.459 -14.751 -29.596 1.00 41.50 112 THR A C 1
ATOM 860 O O . THR A 1 112 ? 12.563 -14.529 -29.048 1.00 41.50 112 THR A O 1
#

pLDDT: mean 77.15, std 13.53, range [41.5, 95.0]

Sequence (112 aa):
MDLSSASNIQMDYMKLLIVQLQNQNPLEPLDNNEMASQLAQFSQLQQLESMNTSFAKVLATTELTYANSLLGKEVTFMPETTTGGADITSGIVEQIYNNVDGEIFLRVGNLT

Foldseek 3Di:
DDPVVLVVVVVVVVVVVVVCVVDDDPVDDPCPPVVVVVVVVVVVVVVVVVVVVVVVVVVLVVVVVVLVVQAQPKDWDQDPDPVPDRDTDIFGFPDWDADPVSDIDTDGPPPD

Organism: NCBI:txid412755

Radius of gyration: 26.81 Å; chains: 1; bounding box: 54×29×73 Å

InterPro domains:
  IPR005648 Flagellar hook capping protein [PF03963] (4-56)